Protein AF-A0A8S3RXW0-F1 (afdb_monomer_lite)

Foldseek 3Di:
DWDQDPDDDRDIADDDDDDDCCQPPVPDDDDDPVRVVVVCVVVVNCPSDLPCVVVDVPVVVVCVVVVVVPDDDCPVVVVVVVVVSVVVVVVVVVVVCVVCVCVPVPNCPDDDDDDPPDPDHPVVVVVCVVVVNDDPVRDDDDDDDRPDDD

Structure (mmCIF, N/CA/C/O backbone):
data_AF-A0A8S3RXW0-F1
#
_entry.id   AF-A0A8S3RXW0-F1
#
loop_
_atom_site.group_PDB
_atom_site.id
_atom_site.type_symbol
_atom_site.label_atom_id
_atom_site.label_alt_id
_atom_site.label_comp_id
_atom_site.label_asym_id
_atom_site.label_entity_id
_atom_site.label_seq_id
_atom_site.pdbx_PDB_ins_code
_atom_site.Cartn_x
_atom_site.Cartn_y
_atom_site.Cartn_z
_atom_site.occupancy
_atom_site.B_iso_or_equiv
_atom_site.auth_seq_id
_atom_site.auth_comp_id
_atom_site.auth_asym_id
_atom_site.auth_atom_id
_atom_site.pdbx_PDB_model_num
ATOM 1 N N . MET A 1 1 ? -14.691 3.488 4.620 1.00 88.56 1 MET A N 1
ATOM 2 C CA . MET A 1 1 ? -16.158 3.554 4.430 1.00 88.56 1 MET A CA 1
ATOM 3 C C . MET A 1 1 ? -16.765 4.315 5.596 1.00 88.56 1 MET A C 1
ATOM 5 O O . MET A 1 1 ? -16.190 4.307 6.672 1.00 88.56 1 MET A O 1
ATOM 9 N N . MET A 1 2 ? -17.892 4.990 5.395 1.00 91.88 2 MET A N 1
ATOM 10 C CA . MET A 1 2 ? -18.576 5.713 6.465 1.00 91.88 2 MET A CA 1
ATOM 11 C C . MET A 1 2 ? -19.637 4.817 7.107 1.00 91.88 2 MET A C 1
ATOM 13 O O . MET A 1 2 ? -20.455 4.237 6.395 1.00 91.88 2 MET A O 1
ATOM 17 N N . ALA A 1 3 ? -19.622 4.703 8.433 1.00 91.00 3 ALA A N 1
ATOM 18 C CA . ALA A 1 3 ? -20.637 3.986 9.195 1.00 91.00 3 ALA A CA 1
ATOM 19 C C . ALA A 1 3 ? -21.144 4.847 10.354 1.00 91.00 3 ALA A C 1
ATOM 21 O O . ALA A 1 3 ? -20.483 5.783 10.802 1.00 91.00 3 ALA A O 1
ATOM 22 N N . LYS A 1 4 ? -22.338 4.530 10.852 1.00 94.50 4 LYS A N 1
ATOM 23 C CA . LYS A 1 4 ? -22.852 5.142 12.077 1.00 94.50 4 LYS A CA 1
ATOM 24 C C . LYS A 1 4 ? -21.929 4.775 13.240 1.00 94.50 4 LYS A C 1
ATOM 26 O O . LYS A 1 4 ? -21.603 3.601 13.409 1.00 94.50 4 LYS A O 1
ATOM 31 N N . SER A 1 5 ? -21.584 5.762 14.062 1.00 89.88 5 SER A N 1
ATOM 32 C CA . SER A 1 5 ? -20.848 5.559 15.310 1.00 89.88 5 SER A CA 1
ATOM 33 C C . SER A 1 5 ? -21.536 4.474 16.157 1.00 89.88 5 SER A C 1
ATOM 35 O O . SER A 1 5 ? -22.761 4.567 16.361 1.00 89.88 5 SER A O 1
ATOM 37 N N . PRO A 1 6 ? -20.806 3.458 16.650 1.00 87.25 6 PRO A N 1
ATOM 38 C CA . PRO A 1 6 ? -21.362 2.446 17.541 1.00 87.25 6 PRO A CA 1
ATOM 39 C C . PRO A 1 6 ? -22.021 3.085 18.777 1.00 87.25 6 PRO A C 1
ATOM 41 O O . PRO A 1 6 ? -21.474 4.008 19.373 1.00 87.25 6 PRO A O 1
ATOM 44 N N . GLY A 1 7 ? -23.201 2.602 19.178 1.00 90.88 7 GLY A N 1
ATOM 45 C CA . GLY A 1 7 ? -23.955 3.140 20.321 1.00 90.88 7 GLY A CA 1
ATOM 46 C C . GLY A 1 7 ? -25.133 4.047 19.937 1.00 90.88 7 GLY A C 1
ATOM 47 O O . GLY A 1 7 ? -25.720 3.906 18.862 1.00 90.88 7 GLY A O 1
ATOM 48 N N . MET A 1 8 ? -25.525 4.951 20.843 1.00 89.56 8 MET A N 1
ATOM 49 C CA . MET A 1 8 ? -26.746 5.774 20.723 1.00 89.56 8 MET A CA 1
ATOM 50 C C . MET A 1 8 ? -26.549 7.078 19.927 1.00 89.56 8 MET A C 1
ATOM 52 O O . MET A 1 8 ? -27.511 7.781 19.636 1.00 89.56 8 MET A O 1
ATOM 56 N N . SER A 1 9 ? -25.314 7.417 19.558 1.00 89.75 9 SER A N 1
ATOM 57 C CA . SER A 1 9 ? -25.011 8.600 18.750 1.00 89.75 9 SER A CA 1
ATOM 58 C C . SER A 1 9 ? -25.369 8.399 17.273 1.00 89.75 9 SER A C 1
ATOM 60 O O . SER A 1 9 ? -25.331 7.285 16.742 1.00 89.75 9 SER A O 1
ATOM 62 N N . PHE A 1 10 ? -25.705 9.503 16.603 1.00 87.56 10 PHE A N 1
ATOM 63 C CA . PHE A 1 10 ? -25.989 9.565 15.161 1.00 87.56 10 PHE A CA 1
ATOM 64 C C . PHE A 1 10 ? -24.800 10.079 14.340 1.00 87.56 10 PHE A C 1
ATOM 66 O O . PHE A 1 10 ? -24.936 10.341 13.147 1.00 87.56 10 PHE A O 1
ATOM 73 N N . ASN A 1 11 ? -23.636 10.229 14.973 1.00 89.31 11 ASN A N 1
ATOM 74 C CA . ASN A 1 11 ? -22.439 10.709 14.302 1.00 89.31 11 ASN A CA 1
ATOM 75 C C . ASN A 1 11 ? -21.957 9.672 13.287 1.00 89.31 11 ASN A C 1
ATOM 77 O O . ASN A 1 11 ? -22.122 8.465 13.472 1.00 89.31 11 ASN A O 1
ATOM 81 N N . CYS A 1 12 ? -21.361 10.155 12.206 1.00 88.88 12 CYS A N 1
ATOM 82 C CA . CYS A 1 12 ? -20.768 9.300 11.197 1.00 88.88 12 CYS A CA 1
ATOM 83 C C . CYS A 1 12 ? -19.273 9.141 11.483 1.00 88.88 12 CYS A C 1
ATOM 85 O O . CYS A 1 12 ? -18.573 10.137 11.649 1.00 88.88 12 CYS A O 1
ATOM 87 N N . GLU A 1 13 ? -18.789 7.905 11.522 1.00 89.88 13 GLU A N 1
ATOM 88 C CA . GLU A 1 13 ? -17.390 7.562 11.773 1.00 89.88 13 GLU A CA 1
ATOM 89 C C . GLU A 1 13 ? -16.805 6.769 10.598 1.00 89.88 13 GLU A C 1
ATOM 91 O O . GLU A 1 13 ? -17.507 6.046 9.881 1.00 89.88 13 GLU A O 1
ATOM 96 N N . GLU A 1 14 ? -15.502 6.930 10.379 1.00 90.88 14 GLU A N 1
ATOM 97 C CA . GLU A 1 14 ? -14.764 6.192 9.358 1.00 90.88 14 GLU A CA 1
ATOM 98 C C . GLU A 1 14 ? -14.467 4.770 9.847 1.00 90.88 14 GLU A C 1
ATOM 100 O O . GLU A 1 14 ? -13.909 4.563 10.921 1.00 90.88 14 GLU A O 1
ATOM 105 N N . THR A 1 15 ? -14.826 3.783 9.035 1.00 90.25 15 THR A N 1
ATOM 106 C CA . THR A 1 15 ? -14.663 2.350 9.300 1.00 90.25 15 THR A CA 1
ATOM 107 C C . THR A 1 15 ? -14.111 1.633 8.070 1.00 90.25 15 THR A C 1
ATOM 109 O O . THR A 1 15 ? -14.146 2.154 6.950 1.00 90.25 15 THR A O 1
ATOM 112 N N . GLU A 1 16 ? -13.615 0.414 8.254 1.00 89.62 16 GLU A N 1
ATOM 113 C CA . GLU A 1 16 ? -13.101 -0.430 7.177 1.00 89.62 16 GLU A CA 1
ATOM 114 C C . GLU A 1 16 ? -13.794 -1.797 7.150 1.00 89.62 16 GLU A C 1
ATOM 116 O O . GLU A 1 16 ? -14.296 -2.281 8.164 1.00 89.62 16 GLU A O 1
ATOM 121 N N . LEU A 1 17 ? -13.818 -2.415 5.970 1.00 89.31 17 LEU A N 1
ATOM 122 C CA . LEU A 1 17 ? -14.122 -3.834 5.822 1.00 89.31 17 LEU A CA 1
ATOM 123 C C . LEU A 1 17 ? -12.784 -4.550 5.676 1.00 89.31 17 LEU A C 1
ATOM 125 O O . LEU A 1 17 ? -12.167 -4.488 4.613 1.00 89.31 17 LEU A O 1
ATOM 129 N N . ASP A 1 18 ? -12.322 -5.162 6.763 1.00 88.75 18 ASP A N 1
ATOM 130 C CA . ASP A 1 18 ? -11.014 -5.810 6.791 1.00 88.75 18 ASP A CA 1
ATOM 131 C C . ASP A 1 18 ? -11.064 -7.235 6.216 1.00 88.75 18 ASP A C 1
ATOM 133 O O . ASP A 1 18 ? -11.944 -8.037 6.539 1.00 88.75 18 ASP A O 1
ATOM 137 N N . LEU A 1 19 ? -10.067 -7.558 5.392 1.00 88.69 19 LEU A N 1
ATOM 138 C CA . LEU A 1 19 ? -9.756 -8.911 4.939 1.00 88.69 19 LEU A CA 1
ATOM 139 C C . LEU A 1 19 ? -8.260 -9.160 5.138 1.00 88.69 19 LEU A C 1
ATOM 141 O O . LEU A 1 19 ? -7.457 -9.136 4.205 1.00 88.69 19 LEU A O 1
ATOM 145 N N . SER A 1 20 ? -7.890 -9.439 6.382 1.00 87.31 20 SER A N 1
ATOM 146 C CA . SER A 1 20 ? -6.536 -9.859 6.723 1.00 87.31 20 SER A CA 1
ATOM 147 C C . SER A 1 20 ? -6.308 -11.335 6.356 1.00 87.31 20 SER A C 1
ATOM 149 O O . SER A 1 20 ? -6.887 -12.243 6.957 1.00 87.31 20 SER A O 1
ATOM 151 N N . TYR A 1 21 ? -5.422 -11.602 5.389 1.00 87.12 21 TYR A N 1
ATOM 152 C CA . TYR A 1 21 ? -5.106 -12.968 4.929 1.00 87.12 21 TYR A CA 1
ATOM 153 C C . TYR A 1 21 ? -4.689 -13.902 6.074 1.00 87.12 21 TYR A C 1
ATOM 155 O O . TYR A 1 21 ? -5.148 -15.040 6.140 1.00 87.12 21 TYR A O 1
ATOM 163 N N . SER A 1 22 ? -3.872 -13.405 7.005 1.00 84.31 22 SER A N 1
ATOM 164 C CA . SER A 1 22 ? -3.349 -14.178 8.136 1.00 84.31 22 SER A CA 1
ATOM 165 C C . SER A 1 22 ? -4.415 -14.585 9.155 1.00 84.31 22 SER A C 1
ATOM 167 O O . SER A 1 22 ? -4.269 -15.616 9.808 1.00 84.31 22 SER A O 1
ATOM 169 N N . SER A 1 23 ? -5.488 -13.803 9.312 1.00 84.94 23 SER A N 1
ATOM 170 C CA . SER A 1 23 ? -6.584 -14.140 10.226 1.00 84.94 23 SER A CA 1
ATOM 171 C C . SER A 1 23 ? -7.615 -15.052 9.558 1.00 84.94 23 SER A C 1
ATOM 173 O O . SER A 1 23 ? -8.126 -15.962 10.214 1.00 84.94 23 SER A O 1
ATOM 175 N N . ARG A 1 24 ? -7.895 -14.841 8.263 1.00 87.31 24 ARG A N 1
ATOM 176 C CA . ARG A 1 24 ? -8.908 -15.587 7.501 1.00 87.31 24 ARG A CA 1
ATOM 177 C C . ARG A 1 24 ? -8.434 -16.963 7.033 1.00 87.31 24 ARG A C 1
ATOM 179 O O . ARG A 1 24 ? -9.229 -17.902 7.068 1.00 87.31 24 ARG A O 1
ATOM 186 N N . TYR A 1 25 ? -7.178 -17.070 6.600 1.00 88.44 25 TYR A N 1
ATOM 187 C CA . TYR A 1 25 ? -6.575 -18.274 6.019 1.00 88.44 25 TYR A CA 1
ATOM 188 C C . TYR A 1 25 ? -5.321 -18.684 6.804 1.00 88.44 25 TYR A C 1
ATOM 190 O O . TYR A 1 25 ? -4.207 -18.639 6.290 1.00 88.44 25 TYR A O 1
ATOM 198 N N . LYS A 1 26 ? -5.505 -19.071 8.072 1.00 84.88 26 LYS A N 1
ATOM 199 C CA . LYS A 1 26 ? -4.402 -19.387 9.001 1.00 84.88 26 LYS A CA 1
ATOM 200 C C . LYS A 1 26 ? -3.524 -20.553 8.544 1.00 84.88 26 LYS A C 1
ATOM 202 O O . LYS A 1 26 ? -2.310 -20.490 8.699 1.00 84.88 26 LYS A O 1
ATOM 207 N N . ASP A 1 27 ? -4.134 -21.578 7.955 1.00 89.56 27 ASP A N 1
ATOM 208 C CA . ASP A 1 27 ? -3.443 -22.817 7.573 1.00 89.56 27 ASP A CA 1
ATOM 209 C C . ASP A 1 27 ? -2.971 -22.814 6.108 1.00 89.56 27 ASP A C 1
ATOM 211 O O . ASP A 1 27 ? -2.462 -23.814 5.602 1.00 89.56 27 ASP A O 1
ATOM 215 N N . LEU A 1 28 ? -3.145 -21.694 5.397 1.00 88.50 28 LEU A N 1
ATOM 216 C CA . LEU A 1 28 ? -2.760 -21.572 3.996 1.00 88.50 28 LEU A CA 1
ATOM 217 C C . LEU A 1 28 ? -1.319 -21.065 3.885 1.00 88.50 28 LEU A C 1
ATOM 219 O O . LEU A 1 28 ? -1.011 -19.935 4.265 1.00 88.50 28 LEU A O 1
ATOM 223 N N . LYS A 1 29 ? -0.439 -21.866 3.277 1.00 87.69 29 LYS A N 1
ATOM 224 C CA . LYS A 1 29 ? 0.880 -21.388 2.855 1.00 87.69 29 LYS A CA 1
ATOM 225 C C . LYS A 1 29 ? 0.730 -20.589 1.559 1.00 87.69 29 LYS A C 1
ATOM 227 O O . LYS A 1 29 ? 0.456 -21.162 0.506 1.00 87.69 29 LYS A O 1
ATOM 232 N N . LEU A 1 30 ? 0.909 -19.272 1.640 1.00 89.75 30 LEU A N 1
ATOM 233 C CA . LEU A 1 30 ? 0.990 -18.419 0.455 1.00 89.75 30 LEU A CA 1
ATOM 234 C C . LEU A 1 30 ? 2.314 -18.709 -0.275 1.00 89.75 30 LEU A C 1
ATOM 236 O O . LEU A 1 30 ? 3.360 -18.678 0.381 1.00 89.75 30 LEU A O 1
ATOM 240 N N . PRO A 1 31 ? 2.287 -19.025 -1.585 1.00 90.56 31 PRO A N 1
ATOM 241 C CA . PRO A 1 31 ? 3.506 -19.256 -2.346 1.00 90.56 31 PRO A CA 1
ATOM 242 C C . PRO A 1 31 ? 4.302 -17.958 -2.464 1.00 90.56 31 PRO A C 1
ATOM 244 O O . PRO A 1 31 ? 3.725 -16.871 -2.563 1.00 90.56 31 PRO A O 1
ATOM 247 N N . ASP A 1 32 ? 5.624 -18.079 -2.478 1.00 90.38 32 ASP A N 1
ATOM 248 C CA . ASP A 1 32 ? 6.487 -16.929 -2.734 1.00 90.38 32 ASP A CA 1
ATOM 249 C C . ASP A 1 32 ? 6.303 -16.405 -4.172 1.00 90.38 32 ASP A C 1
ATOM 251 O O . ASP A 1 32 ? 5.858 -17.129 -5.072 1.00 90.38 32 ASP A O 1
ATOM 255 N N . ALA A 1 33 ? 6.670 -15.141 -4.405 1.00 88.44 33 ALA A N 1
ATOM 256 C CA . ALA A 1 33 ? 6.571 -14.513 -5.719 1.00 88.44 33 ALA A CA 1
ATOM 257 C C . ALA A 1 33 ? 7.269 -15.353 -6.802 1.00 88.44 33 ALA A C 1
ATOM 259 O O . ALA A 1 33 ? 6.700 -15.582 -7.871 1.00 88.44 33 ALA A O 1
ATOM 260 N N . TYR A 1 34 ? 8.462 -15.883 -6.516 1.00 86.50 34 TYR A N 1
ATOM 261 C CA . TYR A 1 34 ? 9.193 -16.703 -7.482 1.00 86.50 34 TYR A CA 1
ATOM 262 C C . TYR A 1 34 ? 8.566 -18.081 -7.693 1.00 86.50 34 TYR A C 1
ATOM 264 O O . TYR A 1 34 ? 8.537 -18.557 -8.826 1.00 86.50 34 TYR A O 1
ATOM 272 N N . GLU A 1 35 ? 8.023 -18.712 -6.648 1.00 86.19 35 GLU A N 1
ATOM 273 C CA . GLU A 1 35 ? 7.347 -20.012 -6.765 1.00 86.19 35 GLU A CA 1
ATOM 274 C C . GLU A 1 35 ? 6.166 -19.924 -7.741 1.00 86.19 35 GLU A C 1
ATOM 276 O O . GLU A 1 35 ? 6.007 -20.776 -8.621 1.00 86.19 35 GLU A O 1
ATOM 281 N N . ARG A 1 36 ? 5.370 -18.850 -7.639 1.00 85.94 36 ARG A N 1
ATOM 282 C CA . ARG A 1 36 ? 4.246 -18.610 -8.549 1.00 85.94 36 ARG A CA 1
ATOM 283 C C . ARG A 1 36 ? 4.714 -18.311 -9.972 1.00 85.94 36 ARG A C 1
ATOM 285 O O . ARG A 1 36 ? 4.146 -18.874 -10.907 1.00 85.94 36 ARG A O 1
ATOM 292 N N . LEU A 1 37 ? 5.736 -17.468 -10.132 1.00 84.44 37 LEU A N 1
ATOM 293 C CA . LEU A 1 37 ? 6.267 -17.091 -11.446 1.00 84.44 37 LEU A CA 1
ATOM 294 C C . LEU A 1 37 ? 6.879 -18.284 -12.187 1.00 84.44 37 LEU A C 1
ATOM 296 O O . LEU A 1 37 ? 6.619 -18.472 -13.371 1.00 84.44 37 LEU A O 1
ATOM 300 N N . ILE A 1 38 ? 7.641 -19.131 -11.494 1.00 83.50 38 ILE A N 1
ATOM 301 C CA . ILE A 1 38 ? 8.217 -20.348 -12.079 1.00 83.50 38 ILE A CA 1
ATOM 302 C C . ILE A 1 38 ? 7.101 -21.304 -12.522 1.00 83.50 38 ILE A C 1
ATOM 304 O O . ILE A 1 38 ? 7.147 -21.838 -13.631 1.00 83.50 38 ILE A O 1
ATOM 308 N N . LEU A 1 39 ? 6.064 -21.483 -11.697 1.00 81.44 39 LEU A N 1
ATOM 309 C CA . LEU A 1 39 ? 4.901 -22.297 -12.057 1.00 81.44 39 LEU A CA 1
ATOM 310 C C . LEU A 1 39 ? 4.148 -21.735 -13.275 1.00 81.44 39 LEU A C 1
ATOM 312 O O . LEU A 1 39 ? 3.702 -22.507 -14.125 1.00 81.44 39 LEU A O 1
ATOM 316 N N . ASP A 1 40 ? 4.017 -20.411 -13.377 1.00 78.94 40 ASP A N 1
ATOM 317 C CA . ASP A 1 40 ? 3.391 -19.736 -14.520 1.00 78.94 40 ASP A CA 1
ATOM 318 C C . ASP A 1 40 ? 4.172 -19.969 -15.822 1.00 78.94 40 ASP A C 1
ATOM 320 O O . ASP A 1 40 ? 3.562 -20.279 -16.850 1.00 78.94 40 ASP A O 1
ATOM 324 N N . VAL A 1 41 ? 5.511 -19.951 -15.766 1.00 76.62 41 VAL A N 1
ATOM 325 C CA . VAL A 1 41 ? 6.382 -20.289 -16.907 1.00 76.62 41 VAL A CA 1
ATOM 326 C C . VAL A 1 41 ? 6.161 -21.731 -17.368 1.00 76.62 41 VAL A C 1
ATOM 328 O O . VAL A 1 41 ? 5.996 -21.970 -18.564 1.00 76.62 41 VAL A O 1
ATOM 331 N N . PHE A 1 42 ? 6.104 -22.693 -16.441 1.00 74.62 42 PHE A N 1
ATOM 332 C CA . PHE A 1 42 ? 5.842 -24.096 -16.787 1.00 74.62 42 PHE A CA 1
ATOM 333 C C . PHE A 1 42 ? 4.416 -24.335 -17.301 1.00 74.62 42 PHE A C 1
ATOM 335 O O . PHE A 1 42 ? 4.208 -25.198 -18.152 1.00 74.62 42 PHE A O 1
ATOM 342 N N . SER A 1 43 ? 3.439 -23.563 -16.820 1.00 76.12 43 SER A N 1
ATOM 343 C CA . SER A 1 43 ? 2.029 -23.675 -17.221 1.00 76.12 43 SER A CA 1
ATOM 344 C C . SER A 1 43 ? 1.709 -22.936 -18.528 1.00 76.12 43 SER A C 1
ATOM 346 O O . SER A 1 43 ? 0.599 -23.058 -19.044 1.00 76.12 43 SER A O 1
ATOM 348 N N . GLY A 1 44 ? 2.660 -22.163 -19.067 1.00 66.44 44 GLY A N 1
ATOM 349 C CA . GLY A 1 44 ? 2.469 -21.349 -20.268 1.00 66.44 44 GLY A CA 1
ATOM 350 C C . GLY A 1 44 ? 1.548 -20.140 -20.060 1.00 66.44 44 GLY A C 1
ATOM 351 O O . GLY A 1 44 ? 0.952 -19.660 -21.023 1.00 66.44 44 GLY A O 1
ATOM 352 N N . ILE A 1 45 ? 1.404 -19.658 -18.818 1.00 67.12 45 ILE A N 1
ATOM 353 C CA . ILE A 1 45 ? 0.567 -18.504 -18.463 1.00 67.12 45 ILE A CA 1
ATOM 354 C C . ILE A 1 45 ? 1.457 -17.260 -18.389 1.00 67.12 45 ILE A C 1
ATOM 356 O O . ILE A 1 45 ? 2.319 -17.154 -17.525 1.00 67.12 45 ILE A O 1
ATOM 360 N N . GLN A 1 46 ? 1.225 -16.291 -19.275 1.00 64.19 46 GLN A N 1
ATOM 361 C CA . GLN A 1 46 ? 2.086 -15.104 -19.417 1.00 64.19 46 GLN A CA 1
ATOM 362 C C . GLN A 1 46 ? 1.546 -13.854 -18.694 1.00 64.19 46 GLN A C 1
ATOM 364 O O . GLN A 1 46 ? 2.197 -12.821 -18.680 1.00 64.19 46 GLN A O 1
ATOM 369 N N . ILE A 1 47 ? 0.374 -13.942 -18.056 1.00 69.62 47 ILE A N 1
ATOM 370 C CA . ILE A 1 47 ? -0.368 -12.789 -17.505 1.00 69.62 47 ILE A CA 1
ATOM 371 C C . ILE A 1 47 ? 0.397 -12.060 -16.384 1.00 69.62 47 ILE A C 1
ATOM 373 O O . ILE A 1 47 ? 0.279 -10.847 -16.248 1.00 69.62 47 ILE A O 1
ATOM 377 N N . ASN A 1 48 ? 1.177 -12.790 -15.580 1.00 64.31 48 ASN A N 1
ATOM 378 C CA . ASN A 1 48 ? 1.855 -12.250 -14.392 1.00 64.31 48 ASN A CA 1
ATOM 379 C C . ASN A 1 48 ? 3.338 -11.937 -14.617 1.00 64.31 48 ASN A C 1
ATOM 381 O O . ASN A 1 48 ? 4.012 -11.453 -13.709 1.00 64.31 48 ASN A O 1
ATOM 385 N N . SER A 1 49 ? 3.865 -12.257 -15.797 1.00 63.12 49 SER A N 1
ATOM 386 C CA . SER A 1 49 ? 5.253 -11.973 -16.137 1.00 63.12 49 SER A CA 1
ATOM 387 C C . SER A 1 49 ? 5.290 -10.674 -16.931 1.00 63.12 49 SER A C 1
ATOM 389 O O . SER A 1 49 ? 4.677 -10.595 -17.991 1.00 63.12 49 SER A O 1
ATOM 391 N N . LEU A 1 50 ? 6.056 -9.676 -16.463 1.00 59.97 50 LEU A N 1
ATOM 392 C CA . LEU A 1 50 ? 6.675 -8.719 -17.392 1.00 59.97 50 LEU A CA 1
ATOM 393 C C . LEU A 1 50 ? 7.331 -9.576 -18.463 1.00 59.97 50 LEU A C 1
ATOM 395 O O . LEU A 1 50 ? 8.008 -10.530 -18.080 1.00 59.97 50 LEU A O 1
ATOM 399 N N . ASP A 1 51 ? 7.078 -9.310 -19.741 1.00 58.75 51 ASP A N 1
ATOM 400 C CA . ASP A 1 51 ? 7.432 -10.204 -20.840 1.00 58.75 51 ASP A CA 1
ATOM 401 C C . ASP A 1 51 ? 8.959 -10.303 -21.046 1.00 58.75 51 ASP A C 1
ATOM 403 O O . ASP A 1 51 ? 9.545 -9.859 -22.030 1.00 58.75 51 ASP A O 1
ATOM 407 N N . LEU A 1 52 ? 9.625 -10.904 -20.064 1.00 45.03 52 LEU A N 1
ATOM 408 C CA . LEU A 1 52 ? 10.999 -11.358 -20.049 1.00 45.03 52 LEU A CA 1
ATOM 409 C C . LEU A 1 52 ? 11.180 -12.475 -21.074 1.00 45.03 52 LEU A C 1
ATOM 411 O O . LEU A 1 52 ? 12.318 -12.737 -21.441 1.00 45.03 52 LEU A O 1
ATOM 415 N N . MET A 1 53 ? 10.103 -13.092 -21.582 1.00 44.81 53 MET A N 1
ATOM 416 C CA . MET A 1 53 ? 10.173 -13.997 -22.731 1.00 44.81 53 MET A CA 1
ATOM 417 C C . MET A 1 53 ? 10.568 -13.275 -24.028 1.00 44.81 53 MET A C 1
ATOM 419 O O . MET A 1 53 ? 11.158 -13.914 -24.895 1.00 44.81 53 MET A O 1
ATOM 423 N N . ASN A 1 54 ? 10.358 -11.957 -24.149 1.00 47.03 54 ASN A N 1
ATOM 424 C CA . ASN A 1 54 ? 10.888 -11.185 -25.284 1.00 47.03 54 ASN A CA 1
ATOM 425 C C . ASN A 1 54 ? 12.396 -10.901 -25.164 1.00 47.03 54 ASN A C 1
ATOM 427 O O . ASN A 1 54 ? 13.085 -10.770 -26.176 1.00 47.03 54 ASN A O 1
ATOM 431 N N . TYR A 1 55 ? 12.927 -10.824 -23.939 1.00 47.09 55 TYR A N 1
ATOM 432 C CA . TYR A 1 55 ? 14.337 -10.502 -23.676 1.00 47.09 55 TYR A CA 1
ATOM 433 C C . TYR A 1 55 ? 15.216 -11.743 -23.480 1.00 47.09 55 TYR A C 1
ATOM 435 O O . TYR A 1 55 ? 16.379 -11.760 -23.883 1.00 47.09 55 TYR A O 1
ATOM 443 N N . MET A 1 56 ? 14.662 -12.810 -22.909 1.00 46.22 56 MET A N 1
ATOM 444 C CA . MET A 1 56 ? 15.279 -14.123 -22.838 1.00 46.22 56 MET A CA 1
ATOM 445 C C . MET A 1 56 ? 14.753 -14.974 -24.000 1.00 46.22 56 MET A C 1
ATOM 447 O O . MET A 1 56 ? 13.637 -15.486 -23.975 1.00 46.22 56 MET A O 1
ATOM 451 N N . LYS A 1 57 ? 15.620 -15.226 -24.988 1.00 49.12 57 LYS A N 1
ATOM 452 C CA . LYS A 1 57 ? 15.392 -16.164 -26.102 1.00 49.12 57 LYS A CA 1
ATOM 453 C C . LYS A 1 57 ? 15.494 -17.688 -25.788 1.00 49.12 57 LYS A C 1
ATOM 455 O O . LYS A 1 57 ? 15.748 -18.436 -26.727 1.00 49.12 57 LYS A O 1
ATOM 460 N N . PRO A 1 58 ? 15.299 -18.251 -24.570 1.00 46.00 58 PRO A N 1
ATOM 461 C CA . PRO A 1 58 ? 15.091 -19.699 -24.430 1.00 46.00 58 PRO A CA 1
ATOM 462 C C . PRO A 1 58 ? 13.723 -20.168 -24.955 1.00 46.00 58 PRO A C 1
ATOM 464 O O . PRO A 1 58 ? 13.543 -21.350 -25.244 1.00 46.00 58 PRO A O 1
ATOM 467 N N . GLY A 1 59 ? 12.751 -19.253 -25.076 1.00 46.47 59 GLY A N 1
ATOM 468 C CA . GLY A 1 59 ? 11.355 -19.566 -25.393 1.00 46.47 59 GLY A CA 1
ATOM 469 C C . GLY A 1 59 ? 11.094 -20.046 -26.821 1.00 46.47 59 GLY A C 1
ATOM 470 O O . GLY A 1 59 ? 10.102 -20.739 -27.031 1.00 46.47 59 GLY A O 1
ATOM 471 N N . GLU A 1 60 ? 11.969 -19.758 -27.792 1.00 50.91 60 GLU A N 1
ATOM 472 C CA . GLU A 1 60 ? 11.750 -20.202 -29.178 1.00 50.91 60 GLU A CA 1
ATOM 473 C C . GLU A 1 60 ? 11.792 -21.727 -29.319 1.00 50.91 60 GLU A C 1
ATOM 475 O O . GLU A 1 60 ? 11.002 -22.280 -30.081 1.00 50.91 60 GLU A O 1
ATOM 480 N N . TYR A 1 61 ? 12.627 -22.418 -28.536 1.00 52.09 61 TYR A N 1
ATOM 481 C CA . TYR A 1 61 ? 12.759 -23.877 -28.601 1.00 52.09 61 TYR A CA 1
ATOM 482 C C . TYR A 1 61 ? 11.561 -24.607 -27.979 1.00 52.09 61 TYR A C 1
ATOM 484 O O . TYR A 1 61 ? 11.051 -25.567 -28.559 1.00 52.09 61 TYR A O 1
ATOM 492 N N . LEU A 1 62 ? 11.071 -24.137 -26.827 1.00 52.44 62 LEU A N 1
ATOM 493 C CA . LEU A 1 62 ? 9.941 -24.761 -2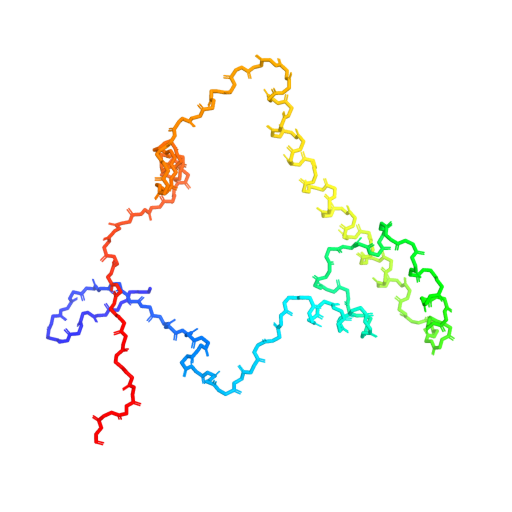6.131 1.00 52.44 62 LEU A CA 1
ATOM 494 C C . LEU A 1 62 ? 8.585 -24.356 -26.721 1.00 52.44 62 LEU A C 1
ATOM 496 O O . LEU A 1 62 ? 7.715 -25.220 -26.844 1.00 52.44 62 LEU A O 1
ATOM 500 N N . ARG A 1 63 ? 8.411 -23.101 -27.182 1.00 49.16 63 ARG A N 1
ATOM 501 C CA . ARG A 1 63 ? 7.219 -22.727 -27.965 1.00 49.16 63 ARG A CA 1
ATOM 502 C C . ARG A 1 63 ? 7.148 -23.588 -29.222 1.00 49.16 63 ARG A C 1
ATOM 504 O O . ARG A 1 63 ? 6.153 -24.272 -29.383 1.00 49.16 63 ARG A O 1
ATOM 511 N N . HIS A 1 64 ? 8.193 -23.685 -30.053 1.00 50.09 64 HIS A N 1
ATOM 512 C CA . HIS A 1 64 ? 8.134 -24.501 -31.283 1.00 50.09 64 HIS A CA 1
ATOM 513 C C . HIS A 1 64 ? 7.757 -25.974 -31.060 1.00 50.09 64 HIS A C 1
ATOM 515 O O . HIS A 1 64 ? 7.143 -26.591 -31.938 1.00 50.09 64 HIS A O 1
ATOM 521 N N . TYR A 1 65 ? 8.134 -26.549 -29.915 1.00 50.69 65 TYR A N 1
ATOM 522 C CA . TYR A 1 65 ? 7.774 -27.919 -29.558 1.00 50.69 65 TYR A CA 1
ATOM 523 C C . TYR A 1 65 ? 6.297 -28.036 -29.139 1.00 50.69 65 TYR A C 1
ATOM 525 O O . TYR A 1 65 ? 5.609 -28.964 -29.559 1.00 50.69 65 TYR A O 1
ATOM 533 N N . LEU A 1 66 ? 5.777 -27.062 -28.385 1.00 48.03 66 LEU A N 1
ATOM 534 C CA . LEU A 1 66 ? 4.407 -27.069 -27.858 1.00 48.03 66 LEU A CA 1
ATOM 535 C C . LEU A 1 66 ? 3.358 -26.527 -28.849 1.00 48.03 66 LEU A C 1
ATOM 537 O O . LEU A 1 66 ? 2.247 -27.056 -28.912 1.00 48.03 66 LEU A O 1
ATOM 541 N N . THR A 1 67 ? 3.689 -25.541 -29.693 1.00 48.06 67 THR A N 1
ATOM 542 C CA . THR A 1 67 ? 2.764 -24.978 -30.699 1.00 48.06 67 THR A CA 1
ATOM 543 C C . THR A 1 67 ? 2.446 -25.974 -31.817 1.00 48.06 67 THR A C 1
ATOM 545 O O . THR A 1 67 ? 1.398 -25.873 -32.457 1.00 48.06 67 THR A O 1
ATOM 548 N N . ARG A 1 68 ? 3.305 -26.983 -32.033 1.00 47.78 68 ARG A N 1
ATOM 549 C CA . ARG A 1 68 ? 3.082 -28.050 -33.023 1.00 47.78 68 ARG A CA 1
ATOM 550 C C . ARG A 1 68 ? 1.918 -28.985 -32.665 1.00 47.78 68 ARG A C 1
ATOM 552 O O . ARG A 1 68 ? 1.410 -29.664 -33.549 1.00 47.78 68 ARG A O 1
ATOM 559 N N . LEU A 1 69 ? 1.471 -28.995 -31.405 1.00 49.62 69 LEU A N 1
ATOM 560 C CA . LEU A 1 69 ? 0.377 -29.851 -30.928 1.00 49.62 69 LEU A CA 1
ATOM 561 C C . LEU A 1 69 ? -0.999 -29.168 -30.918 1.00 49.62 69 LEU A C 1
ATOM 563 O O . LEU A 1 69 ? -2.002 -29.831 -30.664 1.00 49.62 69 LEU A O 1
ATOM 567 N N . LYS A 1 70 ? -1.091 -27.864 -31.210 1.00 45.84 70 LYS A N 1
ATOM 568 C CA . LYS A 1 70 ? -2.368 -27.135 -31.149 1.00 45.84 70 LYS A CA 1
ATOM 569 C C . LYS A 1 70 ? -2.521 -26.187 -32.330 1.00 45.84 70 LYS A C 1
ATOM 571 O O . LYS A 1 70 ? -2.357 -24.974 -32.225 1.00 45.84 70 LYS A O 1
ATOM 576 N N . GLN A 1 71 ? -2.810 -26.759 -33.493 1.00 46.66 71 GLN A N 1
ATOM 577 C CA . GLN A 1 71 ? -2.862 -25.998 -34.731 1.00 46.66 71 GLN A CA 1
ATOM 578 C C . GLN A 1 71 ? -4.239 -25.362 -34.983 1.00 46.66 71 GLN A C 1
ATOM 580 O O . GLN A 1 71 ? -5.273 -26.023 -34.982 1.00 46.66 71 GLN A O 1
ATOM 585 N N . ARG A 1 72 ? -4.168 -24.075 -35.350 1.00 40.09 72 ARG A N 1
ATOM 586 C CA . ARG A 1 72 ? -4.916 -23.410 -36.438 1.00 40.09 72 ARG A CA 1
ATOM 587 C C . ARG A 1 72 ? -6.094 -22.476 -36.137 1.00 40.09 72 ARG A C 1
ATOM 589 O O . ARG A 1 72 ? -6.528 -21.830 -37.080 1.00 40.09 72 ARG A O 1
ATOM 596 N N . SER A 1 73 ? -6.528 -22.268 -34.889 1.00 44.53 73 SER A N 1
ATOM 597 C CA . SER A 1 73 ? -7.596 -21.275 -34.601 1.00 44.53 73 SER A CA 1
ATOM 598 C C . SER A 1 73 ? -7.202 -20.093 -33.698 1.00 44.53 73 SER A C 1
ATOM 600 O O . SER A 1 73 ? -7.999 -19.172 -33.552 1.00 44.53 73 SER A O 1
ATOM 602 N N . GLN A 1 74 ? -6.002 -20.063 -33.103 1.00 48.44 74 GLN A N 1
ATOM 603 C CA . GLN A 1 74 ? -5.619 -19.019 -32.126 1.00 48.44 74 GLN A CA 1
ATOM 604 C C . GLN A 1 74 ? -4.582 -17.993 -32.621 1.00 48.44 74 GLN A C 1
ATOM 606 O O . GLN A 1 74 ? -4.206 -17.093 -31.874 1.00 48.44 74 GLN A O 1
ATOM 611 N N . ASN A 1 75 ? -4.153 -18.062 -33.884 1.00 45.44 75 ASN A N 1
ATOM 612 C CA . ASN A 1 75 ? -3.038 -17.241 -34.374 1.00 45.44 75 ASN A CA 1
ATOM 613 C C . ASN A 1 75 ? -3.358 -15.739 -34.509 1.00 45.44 75 ASN A C 1
ATOM 615 O O . ASN A 1 75 ? -2.439 -14.931 -34.477 1.00 45.44 75 ASN A O 1
ATOM 619 N N . LEU A 1 76 ? -4.632 -15.343 -34.601 1.00 45.75 76 LEU A N 1
ATOM 620 C CA . LEU A 1 76 ? -5.022 -13.923 -34.619 1.00 45.75 76 LEU A CA 1
ATOM 621 C C . LEU A 1 76 ? -5.025 -13.292 -33.217 1.00 45.75 76 LEU A C 1
ATOM 623 O O . LEU A 1 76 ? -4.652 -12.133 -33.060 1.00 45.75 76 LEU A O 1
ATOM 627 N N . LEU A 1 77 ? -5.403 -14.065 -32.195 1.00 48.31 77 LEU A N 1
ATOM 628 C CA . LEU A 1 77 ? -5.496 -13.588 -30.813 1.00 48.31 77 LEU A CA 1
ATOM 629 C C . LEU A 1 77 ? -4.101 -13.457 -30.184 1.00 48.31 77 LEU A C 1
ATOM 631 O O . LEU A 1 77 ? -3.812 -12.449 -29.543 1.00 48.31 77 LEU A O 1
ATOM 635 N N . LEU A 1 78 ? -3.208 -14.415 -30.459 1.00 49.03 78 LEU A N 1
ATOM 636 C CA . LEU A 1 78 ? -1.823 -14.395 -29.977 1.00 49.03 78 LEU A CA 1
ATOM 637 C C . LEU A 1 78 ? -1.031 -13.197 -30.538 1.00 49.03 78 LEU A C 1
ATOM 639 O O . LEU A 1 78 ? -0.400 -12.478 -29.771 1.00 49.03 78 LEU A O 1
ATOM 643 N N . MET A 1 79 ? -1.159 -12.912 -31.843 1.00 43.44 79 MET A N 1
ATOM 644 C CA . MET A 1 79 ? -0.534 -11.739 -32.479 1.00 43.44 79 MET A CA 1
ATOM 645 C C . MET A 1 79 ? -1.076 -10.418 -31.921 1.00 43.44 79 MET A C 1
ATOM 647 O O . MET A 1 79 ? -0.322 -9.468 -31.732 1.00 43.44 79 MET A O 1
ATOM 651 N N . SER A 1 80 ? -2.382 -10.344 -31.636 1.00 43.94 80 SER A N 1
ATOM 652 C CA . SER A 1 80 ? -2.973 -9.136 -31.048 1.00 43.94 80 SER A CA 1
ATOM 653 C C . SER A 1 80 ? -2.499 -8.883 -29.612 1.00 43.94 80 SER A C 1
ATOM 655 O O . SER A 1 80 ? -2.350 -7.731 -29.215 1.00 43.94 80 SER A O 1
ATOM 657 N N . MET A 1 81 ? -2.203 -9.945 -28.856 1.00 47.69 81 MET A N 1
ATOM 658 C CA . MET A 1 81 ? -1.738 -9.865 -27.471 1.00 47.69 81 MET A CA 1
ATOM 659 C C . MET A 1 81 ? -0.249 -9.485 -27.389 1.00 4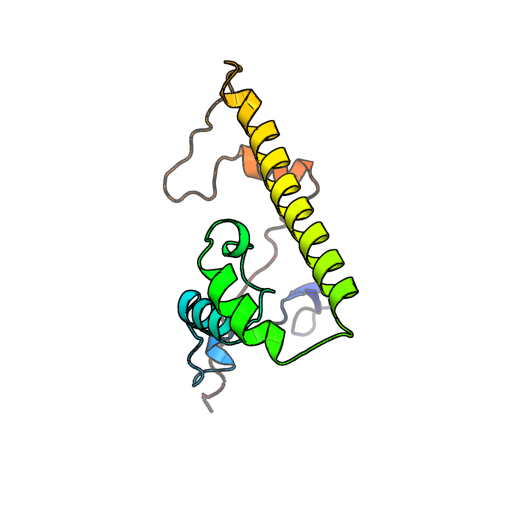7.69 81 MET A C 1
ATOM 661 O O . MET A 1 81 ? 0.115 -8.642 -26.572 1.00 47.69 81 MET A O 1
ATOM 665 N N . GLU A 1 82 ? 0.586 -10.006 -28.298 1.00 51.38 82 GLU A N 1
ATOM 666 C CA . GLU A 1 82 ? 2.014 -9.651 -28.417 1.00 51.38 82 GLU A CA 1
ATOM 667 C C . GLU A 1 82 ? 2.221 -8.159 -28.765 1.00 51.38 82 GLU A C 1
ATOM 669 O O . GLU A 1 82 ? 3.093 -7.497 -28.202 1.00 51.38 82 GLU A O 1
ATOM 674 N N . VAL A 1 83 ? 1.374 -7.582 -29.630 1.00 51.91 83 VAL A N 1
ATOM 675 C CA . VAL A 1 83 ? 1.459 -6.156 -30.014 1.00 51.91 83 VAL A CA 1
ATOM 676 C C . VAL A 1 83 ? 1.011 -5.209 -28.890 1.00 51.91 83 VAL A C 1
ATOM 678 O O . VAL A 1 83 ? 1.485 -4.072 -28.814 1.00 51.91 83 VAL A O 1
ATOM 681 N N . VAL A 1 84 ? 0.091 -5.637 -28.020 1.00 53.81 84 VAL A N 1
ATOM 682 C CA . VAL A 1 84 ? -0.398 -4.814 -26.899 1.00 53.81 84 VAL A CA 1
ATOM 683 C C . VAL A 1 84 ? 0.639 -4.732 -25.77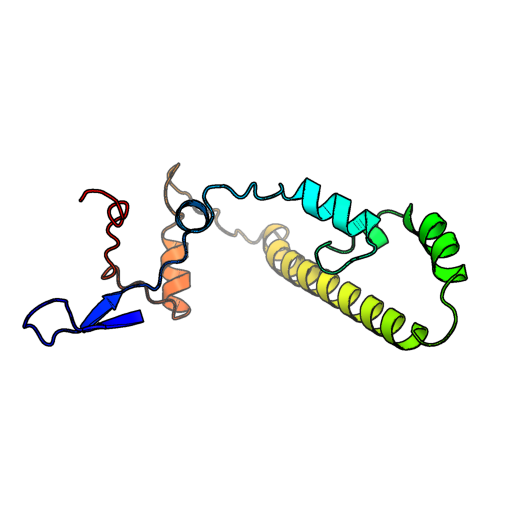5 1.00 53.81 84 VAL A C 1
ATOM 685 O O . VAL A 1 84 ? 0.849 -3.645 -25.234 1.00 53.81 84 VAL A O 1
ATOM 688 N N . ASP A 1 85 ? 1.338 -5.826 -25.463 1.00 54.38 85 ASP A N 1
ATOM 689 C CA . ASP A 1 85 ? 2.313 -5.831 -24.365 1.00 54.38 85 ASP A CA 1
ATOM 690 C C . ASP A 1 85 ? 3.576 -5.006 -24.676 1.00 54.38 85 ASP A C 1
ATOM 692 O O . ASP A 1 85 ? 4.012 -4.193 -23.856 1.00 54.38 85 ASP A O 1
ATOM 696 N N . GLN A 1 86 ? 4.096 -5.088 -25.908 1.00 51.34 86 GLN A N 1
ATOM 697 C CA . GLN A 1 86 ? 5.234 -4.267 -26.351 1.00 51.34 86 GLN A CA 1
ATOM 698 C C . GLN A 1 86 ? 4.949 -2.760 -26.258 1.00 51.34 86 GLN A C 1
ATOM 700 O O . GLN A 1 86 ? 5.822 -1.976 -25.874 1.00 51.34 86 GLN A O 1
ATOM 705 N N . LYS A 1 87 ? 3.709 -2.343 -26.553 1.00 57.66 87 LYS A N 1
ATOM 706 C CA . LYS A 1 87 ? 3.280 -0.946 -26.401 1.00 57.66 87 LYS A CA 1
ATOM 707 C C . LYS A 1 87 ? 3.260 -0.516 -24.935 1.00 57.66 87 LYS A C 1
ATOM 709 O O . LYS A 1 87 ? 3.728 0.576 -24.627 1.00 57.66 87 LYS A O 1
ATOM 714 N N . ASN A 1 88 ? 2.778 -1.363 -24.027 1.00 58.62 88 ASN A N 1
ATOM 715 C CA . ASN A 1 88 ? 2.722 -1.041 -22.598 1.00 58.62 88 ASN A CA 1
ATOM 716 C C . ASN A 1 88 ? 4.119 -0.880 -21.983 1.00 58.62 88 ASN A C 1
ATOM 718 O O . ASN A 1 88 ? 4.353 0.068 -21.230 1.00 58.62 88 ASN A O 1
ATOM 722 N N . GLN A 1 89 ? 5.066 -1.750 -22.351 1.00 58.44 89 GLN A N 1
ATOM 723 C CA . GLN A 1 89 ? 6.453 -1.637 -21.895 1.00 58.44 89 GLN A CA 1
ATOM 724 C C . GLN A 1 89 ? 7.113 -0.358 -22.420 1.00 58.44 89 GLN A C 1
ATOM 726 O O . GLN A 1 89 ? 7.689 0.402 -21.638 1.00 58.44 89 GLN A O 1
ATOM 731 N N . MET A 1 90 ? 6.977 -0.065 -23.718 1.00 60.47 90 MET A N 1
ATOM 732 C CA . MET A 1 90 ? 7.498 1.175 -24.299 1.00 60.47 90 MET A CA 1
ATOM 733 C C . MET A 1 90 ? 6.917 2.428 -23.636 1.00 60.47 90 MET A C 1
ATOM 735 O O . MET A 1 90 ? 7.666 3.368 -23.381 1.00 60.47 90 MET A O 1
ATOM 739 N N . ASN A 1 91 ? 5.626 2.431 -23.297 1.00 68.56 91 ASN A N 1
ATOM 740 C CA . ASN A 1 91 ? 4.987 3.558 -22.618 1.00 68.56 91 ASN A CA 1
ATOM 741 C C . ASN A 1 91 ? 5.606 3.819 -21.235 1.00 68.56 91 ASN A C 1
ATOM 743 O O . ASN A 1 91 ? 5.919 4.962 -20.906 1.00 68.56 91 ASN A O 1
ATOM 747 N N . SER A 1 92 ? 5.844 2.770 -20.436 1.00 73.31 92 SER A N 1
ATOM 748 C CA . SER A 1 92 ? 6.490 2.913 -19.122 1.00 73.31 92 SER A CA 1
ATOM 749 C C . SER A 1 92 ? 7.921 3.444 -19.241 1.00 73.31 92 SER A C 1
ATOM 751 O O . SER A 1 92 ? 8.326 4.313 -18.466 1.00 73.31 92 SER A O 1
ATOM 753 N N . TRP A 1 93 ? 8.687 2.944 -20.214 1.00 73.81 93 TRP A N 1
ATOM 754 C CA . TRP A 1 93 ? 10.049 3.414 -20.472 1.00 7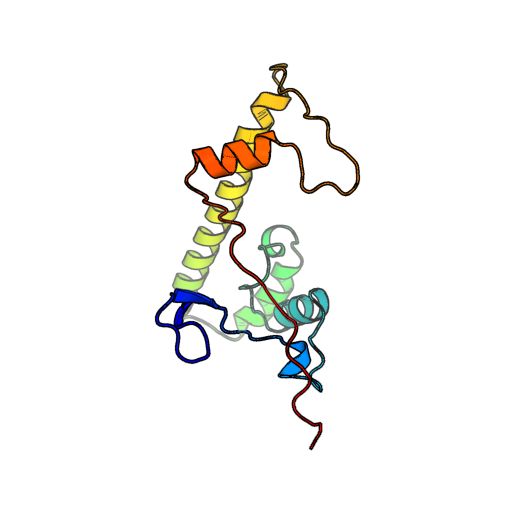3.81 93 TRP A CA 1
ATOM 755 C C . TRP A 1 93 ? 10.080 4.866 -20.952 1.00 73.81 93 TRP A C 1
ATOM 757 O O . TRP A 1 93 ? 10.903 5.641 -20.472 1.00 73.81 93 TRP A O 1
ATOM 767 N N . GLN A 1 94 ? 9.167 5.266 -21.839 1.00 77.25 94 GLN A N 1
ATOM 768 C CA . GLN A 1 94 ? 9.051 6.649 -22.309 1.00 77.25 94 GLN A CA 1
ATOM 769 C C . GLN A 1 94 ? 8.729 7.614 -21.164 1.00 77.25 94 GLN A C 1
ATOM 771 O O . GLN A 1 94 ? 9.401 8.634 -21.028 1.00 77.25 94 GLN A O 1
ATOM 776 N N . ILE A 1 95 ? 7.773 7.263 -20.296 1.00 76.56 95 ILE A N 1
ATOM 777 C CA . ILE A 1 95 ? 7.435 8.055 -19.102 1.00 76.56 95 ILE A CA 1
ATOM 778 C C . ILE A 1 95 ? 8.665 8.216 -18.196 1.00 76.56 95 ILE A C 1
ATOM 780 O O . ILE A 1 95 ? 8.977 9.325 -17.755 1.00 76.56 95 ILE A O 1
ATOM 784 N N . GLY A 1 96 ? 9.394 7.121 -17.957 1.00 77.62 96 GLY A N 1
ATOM 785 C CA . GLY A 1 96 ? 10.627 7.130 -17.171 1.00 77.62 96 GLY A CA 1
ATOM 786 C C . GLY A 1 96 ? 11.687 8.055 -17.767 1.00 77.62 96 GLY A C 1
ATOM 787 O O . GLY A 1 96 ? 12.158 8.964 -17.083 1.00 77.62 96 GLY A O 1
ATOM 788 N N . ILE A 1 97 ? 12.004 7.883 -19.053 1.00 80.06 97 ILE A N 1
ATOM 789 C CA . ILE A 1 97 ? 13.036 8.654 -19.759 1.00 80.06 97 ILE A CA 1
ATOM 790 C C . ILE A 1 97 ? 12.713 10.150 -19.739 1.00 80.06 97 ILE A C 1
ATOM 792 O O . ILE A 1 97 ? 13.573 10.948 -19.364 1.00 80.06 97 ILE A O 1
ATOM 796 N N . SER A 1 98 ? 11.472 10.535 -20.056 1.00 74.62 98 SER A N 1
ATOM 797 C CA . SER A 1 98 ? 11.045 11.939 -20.027 1.00 74.62 98 SER A CA 1
ATOM 798 C C . SER A 1 98 ? 11.199 12.576 -18.642 1.00 74.62 98 SER A C 1
ATOM 800 O O . SER A 1 98 ? 11.558 13.747 -18.553 1.00 74.62 98 SER A O 1
ATOM 802 N N . SER A 1 99 ? 10.988 11.816 -17.560 1.00 72.62 99 SER A N 1
ATOM 803 C CA . SER A 1 99 ? 11.196 12.314 -16.192 1.00 72.62 99 SER A CA 1
ATOM 804 C C . SER A 1 99 ? 12.677 12.446 -15.810 1.00 72.62 99 SER A C 1
ATOM 806 O O . SER A 1 99 ? 13.042 13.329 -15.034 1.00 72.62 99 SER A O 1
ATOM 808 N N . THR A 1 100 ? 13.545 11.597 -16.371 1.00 69.69 100 THR A N 1
ATOM 809 C CA . THR A 1 100 ? 14.983 11.582 -16.063 1.00 69.69 100 THR A CA 1
ATOM 810 C C . THR A 1 100 ? 15.818 12.507 -16.941 1.00 69.69 100 THR A C 1
ATOM 8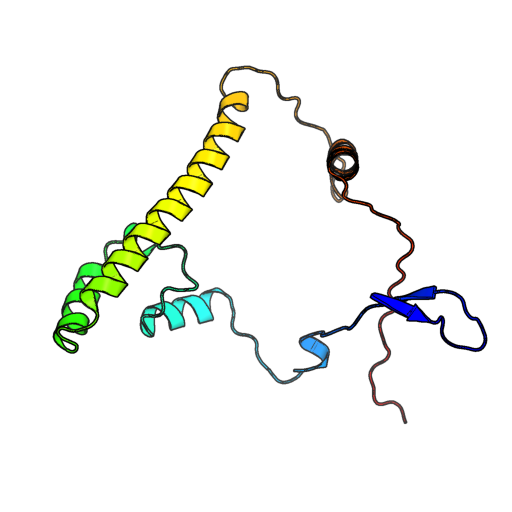12 O O . THR A 1 100 ? 16.885 12.925 -16.505 1.00 69.69 100 THR A O 1
ATOM 815 N N . GLN A 1 101 ? 15.347 12.873 -18.136 1.00 69.75 101 GLN A N 1
ATOM 816 C CA . GLN A 1 101 ? 16.065 13.761 -19.061 1.00 69.75 101 GLN A CA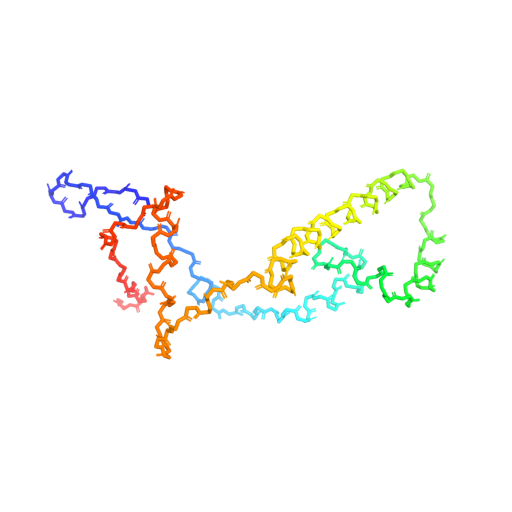 1
ATOM 817 C C . GLN A 1 101 ? 16.383 15.127 -18.416 1.00 69.75 101 GLN A C 1
ATOM 819 O O . GLN A 1 101 ? 17.479 15.662 -18.557 1.00 69.75 101 GLN A O 1
ATOM 824 N N . GLY A 1 102 ? 15.472 15.646 -17.585 1.00 64.81 102 GLY A N 1
ATOM 825 C CA . GLY A 1 102 ? 15.711 16.870 -16.809 1.00 64.81 102 GLY A CA 1
ATOM 826 C C . GLY A 1 102 ? 16.805 16.747 -15.736 1.00 64.81 102 GLY A C 1
ATOM 827 O O . GLY A 1 102 ? 17.327 17.763 -15.289 1.00 64.81 102 GLY A O 1
ATOM 828 N N . LEU A 1 103 ? 17.185 15.529 -15.322 1.00 66.31 103 LEU A N 1
ATOM 829 C CA . LEU A 1 103 ? 18.286 15.291 -14.376 1.00 66.31 103 LEU A CA 1
ATOM 830 C C . LEU A 1 103 ? 19.660 15.296 -15.064 1.00 66.31 103 LEU A C 1
ATOM 832 O O . LEU A 1 103 ? 20.656 15.603 -14.410 1.00 66.31 103 LEU A O 1
ATOM 836 N N . THR A 1 104 ? 19.729 14.934 -16.350 1.00 63.12 104 THR A N 1
ATOM 837 C CA . THR A 1 104 ? 20.982 14.842 -17.122 1.00 63.12 104 THR A CA 1
ATOM 838 C C . THR A 1 104 ? 21.388 16.169 -17.749 1.00 63.12 104 THR A C 1
ATOM 840 O O . THR A 1 104 ? 22.579 16.456 -17.842 1.00 63.12 104 THR A O 1
ATOM 843 N N . ASP A 1 105 ? 20.419 17.017 -18.099 1.00 66.06 105 ASP A N 1
ATOM 844 C CA . ASP A 1 105 ? 20.640 18.255 -18.863 1.00 66.06 105 ASP A CA 1
ATOM 845 C C . ASP A 1 105 ? 21.119 19.438 -17.990 1.00 66.06 105 ASP A C 1
ATOM 847 O O . ASP A 1 105 ? 21.039 20.603 -18.377 1.00 66.06 105 ASP A O 1
ATOM 851 N N . GLY A 1 106 ? 21.612 19.164 -16.776 1.00 57.72 106 GLY A N 1
ATOM 852 C CA . GLY A 1 106 ? 22.165 20.177 -15.869 1.00 57.72 106 GLY A CA 1
ATOM 853 C C . GLY A 1 106 ? 21.129 21.121 -15.247 1.00 57.72 106 GLY A C 1
ATOM 854 O O . GLY A 1 106 ? 21.499 22.007 -14.471 1.00 57.72 106 GLY A O 1
ATOM 855 N N . GLN A 1 107 ? 19.833 20.928 -15.519 1.00 60.03 107 GLN A N 1
ATOM 856 C CA . GLN A 1 107 ? 18.775 21.576 -14.753 1.00 60.03 107 GLN A CA 1
ATOM 857 C C . GLN A 1 107 ? 18.818 21.035 -13.320 1.00 60.03 107 GLN A C 1
ATOM 859 O O . GLN A 1 107 ? 18.621 19.850 -13.060 1.00 60.03 107 GLN A O 1
ATOM 864 N N . SER A 1 108 ? 19.142 21.913 -12.371 1.00 55.25 108 SER A N 1
ATOM 865 C CA . SER A 1 108 ? 19.324 21.567 -10.961 1.00 55.25 108 SER A CA 1
ATOM 866 C C . SER A 1 108 ? 17.978 21.239 -10.309 1.00 55.25 108 SER A C 1
ATOM 868 O O . SER A 1 108 ? 17.389 22.047 -9.589 1.00 55.25 108 SER A O 1
ATOM 870 N N . LEU A 1 109 ? 17.468 20.034 -10.557 1.00 61.81 109 LEU A N 1
ATOM 871 C CA . LEU A 1 109 ? 16.456 19.431 -9.706 1.00 61.81 109 LEU A CA 1
ATOM 872 C C . LEU A 1 109 ? 17.100 19.245 -8.329 1.00 61.81 109 LEU A C 1
ATOM 874 O O . LEU A 1 109 ? 17.983 18.408 -8.125 1.00 61.81 109 LEU A O 1
ATOM 878 N N . ARG A 1 110 ? 16.707 20.094 -7.376 1.00 69.75 110 ARG A N 1
ATOM 879 C CA . ARG A 1 110 ? 17.242 20.051 -6.015 1.00 69.75 110 ARG A CA 1
ATOM 880 C C . ARG A 1 110 ? 16.875 18.709 -5.389 1.00 69.75 110 ARG A C 1
ATOM 882 O O . ARG A 1 110 ? 15.702 18.438 -5.146 1.00 69.75 110 ARG A O 1
ATOM 889 N N . ARG A 1 111 ? 17.880 17.885 -5.076 1.00 75.94 111 ARG A N 1
ATOM 890 C CA . ARG A 1 111 ? 17.678 16.695 -4.240 1.00 75.94 111 ARG A CA 1
ATOM 891 C C . ARG A 1 111 ? 17.192 17.150 -2.868 1.00 75.94 111 ARG A C 1
ATOM 893 O O . ARG A 1 111 ? 17.930 17.800 -2.126 1.00 75.94 111 ARG A O 1
ATOM 900 N N . LEU A 1 112 ? 15.946 16.823 -2.550 1.00 80.44 112 LEU A N 1
ATOM 901 C CA . LEU A 1 112 ? 15.356 17.145 -1.260 1.00 80.44 112 LEU A CA 1
ATOM 902 C C . LEU A 1 112 ? 16.025 16.304 -0.172 1.00 80.44 112 LEU A C 1
ATOM 904 O O . LEU A 1 112 ? 16.245 15.102 -0.334 1.00 80.44 112 LEU A O 1
ATOM 908 N N . LYS A 1 113 ? 16.381 16.950 0.938 1.00 83.88 113 LYS A N 1
ATOM 909 C CA . LYS A 1 113 ? 16.934 16.269 2.111 1.00 83.88 113 LYS A CA 1
ATOM 910 C C . LYS A 1 113 ? 15.786 15.762 2.977 1.00 83.88 113 LYS A C 1
ATOM 912 O O . LYS A 1 113 ? 14.814 16.478 3.191 1.00 83.88 113 LYS A O 1
ATOM 917 N N . GLN A 1 114 ? 15.939 14.561 3.521 1.00 87.19 114 GLN A N 1
ATOM 918 C CA . GLN A 1 114 ? 14.969 13.960 4.433 1.00 87.19 114 GLN A CA 1
ATOM 919 C C . GLN A 1 114 ? 15.675 13.264 5.593 1.00 87.19 114 GLN A C 1
ATOM 921 O O . GLN A 1 114 ? 16.813 12.811 5.460 1.00 87.19 114 GLN A O 1
ATOM 926 N N . ALA A 1 115 ? 14.991 13.169 6.731 1.00 86.44 115 ALA A N 1
ATOM 927 C CA . ALA A 1 115 ? 15.483 12.400 7.864 1.00 86.44 115 ALA A CA 1
ATOM 928 C C . ALA A 1 115 ? 15.336 10.895 7.592 1.00 86.44 115 ALA A C 1
ATOM 930 O O . ALA A 1 115 ? 14.353 10.444 6.997 1.00 86.44 115 ALA A O 1
ATOM 931 N N . TYR A 1 116 ? 16.303 10.104 8.053 1.00 88.25 116 TYR A N 1
ATOM 932 C CA . TYR A 1 116 ? 16.225 8.647 7.989 1.00 88.25 116 TYR A CA 1
ATOM 933 C C . TYR A 1 116 ? 15.001 8.136 8.771 1.00 88.25 116 TYR A C 1
ATOM 935 O O . TYR A 1 116 ? 14.708 8.650 9.849 1.00 88.25 116 TYR A O 1
ATOM 943 N N . LYS A 1 117 ? 14.288 7.140 8.222 1.00 90.69 117 LYS A N 1
ATOM 944 C CA . LYS A 1 117 ? 13.013 6.594 8.744 1.00 90.69 117 LYS A CA 1
ATOM 945 C C . LYS A 1 117 ? 11.827 7.578 8.778 1.00 90.69 117 LYS A C 1
ATOM 947 O O . LYS A 1 117 ? 10.807 7.270 9.388 1.00 90.69 117 LYS A O 1
ATOM 952 N N . SER A 1 118 ? 11.931 8.741 8.132 1.00 92.38 118 SER A N 1
ATOM 953 C CA . SER A 1 118 ? 10.766 9.604 7.890 1.00 92.38 118 SER A CA 1
ATOM 954 C C . SER A 1 118 ? 9.901 9.072 6.738 1.00 92.38 118 SER A C 1
ATOM 956 O O . SER A 1 118 ? 10.330 8.203 5.981 1.00 92.38 118 SER A O 1
ATOM 958 N N . ARG A 1 119 ? 8.682 9.608 6.589 1.00 88.56 119 ARG A N 1
ATOM 959 C CA . ARG A 1 119 ? 7.759 9.273 5.486 1.00 88.56 119 ARG A CA 1
ATOM 960 C C . ARG A 1 119 ? 8.169 9.861 4.133 1.00 88.56 119 ARG A C 1
ATOM 962 O O . ARG A 1 119 ? 7.534 9.548 3.134 1.00 88.56 119 ARG A O 1
ATOM 969 N N . GLY A 1 120 ? 9.188 10.717 4.105 1.00 90.69 120 GLY A N 1
ATOM 970 C CA . GLY A 1 120 ? 9.582 11.445 2.910 1.00 90.69 120 GLY A CA 1
ATOM 971 C C . GLY A 1 120 ? 9.845 12.931 3.171 1.00 90.69 120 GLY A C 1
ATOM 972 O O . GLY A 1 120 ? 9.750 13.399 4.311 1.00 90.69 120 GLY A O 1
ATOM 973 N N . PRO A 1 121 ? 10.163 13.692 2.113 1.00 93.25 121 PRO A N 1
ATOM 974 C CA . PRO A 1 121 ? 10.253 15.144 2.171 1.00 93.25 121 PRO A CA 1
ATOM 975 C C . PRO A 1 121 ? 8.852 15.780 2.258 1.00 93.25 121 PRO A C 1
ATOM 977 O O . PRO A 1 121 ? 7.891 15.263 1.687 1.00 93.25 121 PRO A O 1
ATOM 980 N N . LYS A 1 122 ? 8.730 16.935 2.930 1.00 89.94 122 LYS A N 1
ATOM 981 C CA . LYS A 1 122 ? 7.439 17.639 3.123 1.00 89.94 122 LYS A CA 1
ATOM 982 C C . LYS A 1 122 ? 6.802 18.078 1.802 1.00 89.94 122 LYS A C 1
ATOM 984 O O . LYS A 1 122 ? 5.594 18.262 1.712 1.00 89.94 122 LYS A O 1
ATOM 989 N N . GLU A 1 123 ? 7.621 18.278 0.780 1.00 91.19 123 GLU A N 1
ATOM 990 C CA . GLU A 1 123 ? 7.215 18.602 -0.581 1.00 91.19 123 GLU A CA 1
ATOM 991 C C . GLU A 1 123 ? 6.371 17.485 -1.208 1.00 91.19 123 GLU A C 1
ATOM 993 O O . GLU A 1 123 ? 5.500 17.786 -2.016 1.00 91.19 123 GLU A O 1
ATOM 998 N N . SER A 1 124 ? 6.575 16.223 -0.805 1.00 89.12 124 SER A N 1
ATOM 999 C CA . SER A 1 124 ? 5.751 15.102 -1.270 1.00 89.12 124 SER A CA 1
ATOM 1000 C C . SER A 1 124 ? 4.310 15.227 -0.777 1.00 89.12 124 SER A C 1
ATOM 1002 O O . SER A 1 124 ? 3.385 15.026 -1.557 1.00 89.12 124 SER A O 1
ATOM 1004 N N . ASP A 1 125 ? 4.110 15.601 0.490 1.00 91.19 125 ASP A N 1
ATOM 1005 C CA . ASP A 1 125 ? 2.767 15.790 1.053 1.00 91.19 125 ASP A CA 1
ATOM 1006 C C . ASP A 1 125 ? 2.055 16.987 0.403 1.00 91.19 125 ASP A C 1
ATOM 1008 O O . ASP A 1 125 ? 0.868 16.905 0.092 1.00 91.19 125 ASP A O 1
ATOM 1012 N N . LYS A 1 126 ? 2.792 18.077 0.132 1.00 91.81 126 LYS A N 1
ATOM 1013 C CA . LYS A 1 126 ? 2.268 19.238 -0.611 1.00 91.81 126 LYS A CA 1
ATOM 1014 C C . LYS A 1 126 ? 1.838 18.854 -2.024 1.00 91.81 126 LYS A C 1
ATOM 1016 O O . LYS A 1 126 ? 0.740 19.201 -2.429 1.00 91.81 126 LYS A O 1
ATOM 1021 N N . LEU A 1 127 ? 2.667 18.091 -2.740 1.00 92.12 127 LEU A N 1
ATOM 1022 C CA . LEU A 1 127 ? 2.345 17.627 -4.088 1.00 92.12 127 LEU A CA 1
ATOM 1023 C C . LEU A 1 127 ? 1.075 16.769 -4.106 1.00 92.12 127 LEU A C 1
ATOM 1025 O O . LEU A 1 127 ? 0.263 16.912 -5.012 1.00 92.12 127 LEU A O 1
ATOM 1029 N N . CYS A 1 128 ? 0.895 15.891 -3.119 1.00 92.12 128 CYS A N 1
ATOM 1030 C CA . CYS A 1 128 ? -0.333 15.116 -2.974 1.00 92.12 128 CYS A CA 1
ATOM 1031 C C . CYS A 1 128 ? -1.547 16.030 -2.749 1.00 92.12 128 CYS A C 1
ATOM 1033 O O . CYS A 1 128 ? -2.546 15.894 -3.452 1.00 92.12 128 CYS A O 1
ATOM 1035 N N . HIS A 1 129 ? -1.443 16.989 -1.825 1.00 90.75 129 HIS A N 1
ATOM 1036 C CA . HIS A 1 129 ? -2.512 17.947 -1.537 1.00 90.75 129 HIS A CA 1
ATOM 1037 C C . HIS A 1 129 ? -2.888 18.793 -2.766 1.00 90.75 129 HIS A C 1
ATOM 1039 O O . HIS A 1 129 ? -4.065 18.947 -3.072 1.00 90.75 129 HIS A O 1
ATOM 1045 N N . ASP A 1 130 ? -1.895 19.277 -3.515 1.00 94.06 130 ASP A N 1
ATOM 1046 C CA . ASP A 1 130 ? -2.091 20.062 -4.742 1.00 94.06 130 ASP A CA 1
ATOM 1047 C C . ASP A 1 130 ? -2.703 19.235 -5.892 1.00 94.06 130 ASP A C 1
ATOM 1049 O O . ASP A 1 130 ? -3.140 19.792 -6.898 1.00 94.06 130 ASP A O 1
ATOM 1053 N N . ARG A 1 131 ? -2.709 17.900 -5.768 1.00 93.19 131 ARG A N 1
ATOM 1054 C CA . ARG A 1 131 ? -3.311 16.941 -6.709 1.00 93.19 131 ARG A CA 1
ATOM 1055 C C . ARG A 1 131 ? -4.582 16.297 -6.149 1.00 93.19 131 ARG A C 1
ATOM 1057 O O . ARG A 1 131 ? -4.910 15.175 -6.528 1.00 93.19 131 ARG A O 1
ATOM 1064 N N . ASP A 1 132 ? -5.262 16.991 -5.239 1.00 92.69 132 ASP A N 1
ATOM 1065 C CA . ASP A 1 132 ? -6.541 16.597 -4.637 1.00 92.69 132 ASP A CA 1
ATOM 1066 C C . ASP A 1 132 ? -6.501 15.289 -3.827 1.00 92.69 132 ASP A C 1
ATOM 1068 O O . ASP A 1 132 ? -7.536 14.693 -3.517 1.00 92.69 132 ASP A O 1
ATOM 1072 N N . PHE A 1 133 ? -5.312 14.836 -3.418 1.00 93.69 133 PHE A N 1
ATOM 1073 C CA . PHE A 1 133 ? -5.204 13.777 -2.423 1.00 93.69 133 PHE A CA 1
ATOM 1074 C C . PHE A 1 133 ? -5.386 14.372 -1.021 1.00 93.69 133 PHE A C 1
ATOM 1076 O O . PHE A 1 133 ? -4.505 15.052 -0.489 1.00 93.69 133 PHE A O 1
ATOM 1083 N N . ILE A 1 134 ? -6.538 14.093 -0.409 1.00 89.19 134 ILE A N 1
ATOM 1084 C CA . ILE A 1 134 ? -6.922 14.626 0.901 1.00 89.19 134 ILE A CA 1
ATOM 1085 C C . ILE A 1 134 ? -6.582 13.612 1.997 1.00 89.19 134 ILE A C 1
ATOM 1087 O O . ILE A 1 134 ? -7.152 12.524 2.061 1.00 89.19 134 ILE A O 1
ATOM 1091 N N . TYR A 1 135 ? -5.687 13.996 2.906 1.00 88.19 135 TYR A N 1
ATOM 1092 C CA . TYR A 1 135 ? -5.406 13.254 4.134 1.00 88.19 135 TYR A CA 1
ATOM 1093 C C . TYR A 1 135 ? -6.089 13.940 5.322 1.00 88.19 135 TYR A C 1
ATOM 1095 O O . TYR A 1 135 ? -5.669 15.011 5.752 1.00 88.19 135 TYR A O 1
ATOM 1103 N N . THR A 1 136 ? -7.140 13.324 5.861 1.00 85.94 136 THR A N 1
ATOM 1104 C CA . THR A 1 136 ? -7.933 13.877 6.973 1.00 85.94 136 THR A CA 1
ATOM 1105 C C . THR A 1 136 ? -7.347 13.553 8.349 1.00 85.94 136 THR A C 1
ATOM 1107 O O . THR A 1 136 ? -7.536 14.315 9.294 1.00 85.94 136 THR A O 1
ATOM 1110 N N . GLY A 1 137 ? -6.631 12.429 8.488 1.00 87.75 137 GLY A N 1
ATOM 1111 C CA . GLY A 1 137 ? -6.064 11.969 9.766 1.00 87.75 137 GLY A CA 1
ATOM 1112 C C . GLY A 1 137 ? -7.108 11.600 10.831 1.00 87.75 137 GLY A C 1
ATOM 1113 O O . GLY A 1 137 ? -6.760 11.408 11.994 1.00 87.75 137 GLY A O 1
ATOM 1114 N N . THR A 1 138 ? -8.379 11.520 10.444 1.00 87.56 138 THR A N 1
ATOM 1115 C CA . THR A 1 138 ? -9.535 11.223 11.300 1.00 87.56 138 THR A CA 1
ATOM 1116 C C . THR A 1 138 ? -9.735 9.728 11.516 1.00 87.56 138 THR A C 1
ATOM 1118 O O . THR A 1 138 ? -10.301 9.333 12.538 1.00 87.56 138 THR A O 1
ATOM 1121 N N . TYR A 1 139 ? -9.231 8.902 10.597 1.00 89.44 139 TYR A N 1
ATOM 1122 C CA . TYR A 1 139 ? -9.303 7.453 10.689 1.00 89.44 139 TYR A CA 1
ATOM 1123 C C . TYR A 1 139 ? -8.531 6.904 11.894 1.00 89.44 139 TYR A C 1
ATOM 1125 O O . TYR A 1 139 ? -7.363 7.237 12.112 1.00 89.44 139 TYR A O 1
ATOM 1133 N N . LYS A 1 140 ? -9.166 6.008 12.654 1.00 88.25 140 LYS A N 1
ATOM 1134 C CA . LYS A 1 140 ? -8.555 5.317 13.794 1.00 88.25 140 LYS A CA 1
ATOM 1135 C C . LYS A 1 140 ? -8.760 3.818 13.648 1.00 88.25 140 LYS A C 1
ATOM 1137 O O . LYS A 1 140 ? -9.880 3.332 13.755 1.00 88.25 140 LYS A O 1
ATOM 1142 N N . TRP A 1 141 ? -7.663 3.095 13.456 1.00 87.25 141 TRP A N 1
ATOM 1143 C CA . TRP A 1 141 ? -7.674 1.641 13.399 1.00 87.25 141 TRP A CA 1
ATOM 1144 C C . TRP A 1 141 ? -7.276 1.034 14.742 1.00 87.25 141 TRP A C 1
ATOM 1146 O O . TRP A 1 141 ? -6.190 1.313 15.254 1.00 87.25 141 TRP A O 1
ATOM 1156 N N . ASN A 1 142 ? -8.131 0.167 15.281 1.00 87.44 142 ASN A N 1
ATOM 1157 C CA . ASN A 1 142 ? -7.833 -0.649 16.452 1.00 87.44 142 ASN A CA 1
ATOM 1158 C C . ASN A 1 142 ? -7.816 -2.117 16.028 1.00 87.44 142 ASN A C 1
ATOM 1160 O O . ASN A 1 142 ? -8.785 -2.600 15.443 1.00 87.44 142 ASN A O 1
ATOM 1164 N N . LYS A 1 143 ? -6.734 -2.837 16.345 1.00 83.06 143 LYS A N 1
ATOM 1165 C CA . LYS A 1 143 ? -6.618 -4.262 16.020 1.00 83.06 143 LYS A CA 1
ATOM 1166 C C . LYS A 1 143 ? -7.757 -5.047 16.696 1.00 83.06 143 LYS A C 1
ATOM 1168 O O . LYS A 1 143 ? -7.850 -4.987 17.924 1.00 83.06 143 LYS A O 1
ATOM 1173 N N . PRO A 1 144 ? -8.584 -5.797 15.946 1.00 80.50 144 PRO A N 1
ATOM 1174 C CA . PRO A 1 144 ? -9.666 -6.574 16.538 1.00 80.50 144 PRO A CA 1
ATOM 1175 C C . PRO A 1 144 ? -9.113 -7.723 17.391 1.00 80.50 144 PRO A C 1
ATOM 1177 O O . PRO A 1 144 ? -8.104 -8.348 17.041 1.00 80.50 144 PRO A O 1
ATOM 1180 N N . GLU A 1 145 ? -9.770 -8.006 18.519 1.00 75.31 145 GLU A N 1
ATOM 1181 C CA . GLU A 1 145 ? -9.424 -9.156 19.355 1.00 75.31 145 GLU A CA 1
ATOM 1182 C C . GLU A 1 145 ? -9.667 -10.478 18.602 1.00 75.31 145 GLU A C 1
ATOM 1184 O O . GLU A 1 145 ? -10.599 -10.577 17.798 1.00 75.31 145 GLU A O 1
ATOM 1189 N N . PRO A 1 146 ? -8.836 -11.514 18.829 1.00 68.62 146 PRO A N 1
ATOM 1190 C CA . PRO A 1 146 ? -9.043 -12.810 18.199 1.00 68.62 146 PRO A CA 1
ATOM 1191 C C . PRO A 1 146 ? -10.387 -13.396 18.645 1.00 68.62 146 PRO A C 1
ATOM 1193 O O . PRO A 1 146 ? -10.615 -13.609 19.834 1.00 68.62 146 PRO A O 1
ATOM 1196 N N . ALA A 1 147 ? -11.265 -13.689 17.684 1.00 60.81 147 ALA A N 1
ATOM 1197 C CA . ALA A 1 147 ? -12.527 -14.376 17.933 1.00 60.81 147 ALA A CA 1
ATOM 1198 C C . ALA A 1 147 ? -12.251 -15.756 18.563 1.00 60.81 147 ALA A C 1
ATOM 1200 O O . ALA A 1 147 ? -11.816 -16.673 17.865 1.00 60.81 147 ALA A O 1
ATOM 1201 N N . GLY A 1 148 ? -12.435 -15.888 19.882 1.00 55.16 148 GLY A N 1
ATOM 1202 C CA . GLY A 1 148 ? -12.216 -17.162 20.581 1.00 55.16 148 GLY A CA 1
ATOM 1203 C C . GLY A 1 148 ? -11.820 -17.111 22.061 1.00 55.16 148 GLY A C 1
ATOM 1204 O O . GLY A 1 148 ? -11.124 -18.016 22.507 1.00 55.16 148 GLY A O 1
ATOM 1205 N N . LYS A 1 149 ? -12.232 -16.101 22.837 1.00 44.16 149 LYS A N 1
ATOM 1206 C CA . LYS A 1 149 ? -12.260 -16.201 24.309 1.00 44.16 149 LYS A CA 1
ATOM 1207 C C . LYS A 1 149 ? -13.708 -16.106 24.794 1.00 44.16 149 LYS A C 1
ATOM 1209 O O . LYS A 1 149 ? -14.159 -15.037 25.189 1.00 44.16 149 LYS A O 1
ATOM 1214 N N . LEU A 1 150 ? -14.422 -17.223 24.698 1.00 37.50 150 LEU A N 1
ATOM 1215 C CA . LEU A 1 150 ? -15.585 -17.545 25.524 1.00 37.50 150 LEU A CA 1
ATOM 1216 C C . LEU A 1 150 ? -15.275 -18.856 26.240 1.00 37.50 150 LEU A C 1
ATOM 1218 O O . LEU A 1 150 ? -14.696 -19.738 25.565 1.00 37.50 150 LEU A O 1
#

Radius of gyration: 25.01 Å; chains: 1; bounding box: 49×51×62 Å

pLDDT: mean 72.77, std 17.47, range [37.5, 94.5]

Organism: Mytilus edulis (NCBI:txid6550)

InterPro domains:
  IPR001282 Glucose-6-phosphate dehydrogenase [PTHR23429] (1-138)
  IPR022675 Glucose-6-phosphate dehydrogenase, C-terminal [PF02781] (1-47)

Secondary structure (DSSP, 8-state):
-EEEPSSS---EEE------HHHH-TT--PPPHHHHHHHHHHHT--TTS-STTTT-TTHHHHHHHHHTTS-SSSHHHHHHHHHHHHHHHHHHHHHHHHHHHHHHSS---------TTSS--HHHHHHHHHTT----------PPPPS---

Sequence (150 aa):
MMAKSPGMSFNCEETELDLSYSSRYKDLKLPDAYERLILDVFSGIQINSLDLMNYMKPGEYLRHYLTRLKQRSQNLLLMSMEVVDQKNQMNSWQIGISSTQGLTDGQSLRRLKQAYKSRGPKESDKLCHDRDFIYTGTYKWNKPEPAGKL